Protein AF-A0AAW5ZDN0-F1 (afdb_monomer_lite)

Organism: Escherichia coli (NCBI:txid562)

Structure (mmCIF, N/CA/C/O backbone):
data_AF-A0AAW5ZDN0-F1
#
_entry.id   AF-A0AAW5ZDN0-F1
#
loop_
_atom_site.group_PDB
_atom_site.id
_atom_site.type_symbol
_atom_site.label_atom_id
_atom_site.label_alt_id
_atom_site.label_comp_id
_atom_site.label_asym_id
_atom_site.label_entity_id
_atom_site.label_seq_id
_atom_site.pdbx_PDB_ins_code
_atom_site.Cartn_x
_atom_site.Cartn_y
_atom_site.Cartn_z
_atom_site.occupancy
_atom_site.B_iso_or_equiv
_atom_site.auth_seq_id
_atom_site.auth_comp_id
_atom_site.auth_asym_id
_atom_site.auth_atom_id
_atom_site.pdbx_PDB_model_num
ATOM 1 N N . ILE A 1 1 ? 7.203 1.554 1.554 1.00 74.81 1 ILE A N 1
ATOM 2 C CA . ILE A 1 1 ? 5.972 0.725 1.622 1.00 74.81 1 ILE A CA 1
ATOM 3 C C . ILE A 1 1 ? 5.697 0.245 3.043 1.00 74.81 1 ILE A C 1
ATOM 5 O O . ILE A 1 1 ? 4.741 0.736 3.618 1.00 74.81 1 ILE A O 1
ATOM 9 N N . ASN A 1 2 ? 6.539 -0.609 3.650 1.00 78.25 2 ASN A N 1
ATOM 10 C CA . ASN A 1 2 ? 6.316 -1.090 5.030 1.00 78.25 2 ASN A CA 1
ATOM 11 C C . ASN A 1 2 ? 6.101 0.035 6.054 1.00 78.25 2 ASN A C 1
ATOM 13 O O . ASN A 1 2 ? 5.267 -0.093 6.940 1.00 78.25 2 ASN A O 1
ATOM 17 N N . HIS A 1 3 ? 6.818 1.151 5.901 1.00 81.00 3 HIS A N 1
ATOM 18 C CA . HIS A 1 3 ? 6.628 2.324 6.751 1.00 81.00 3 HIS A CA 1
ATOM 19 C C . HIS A 1 3 ? 5.217 2.928 6.638 1.00 81.00 3 HIS A C 1
ATOM 21 O O . HIS A 1 3 ? 4.597 3.155 7.665 1.00 81.00 3 HIS A O 1
ATOM 27 N N . ALA A 1 4 ? 4.676 3.084 5.422 1.00 80.38 4 ALA A N 1
ATOM 28 C CA . ALA A 1 4 ? 3.329 3.618 5.189 1.00 80.38 4 ALA A CA 1
ATOM 29 C C . ALA A 1 4 ? 2.253 2.775 5.884 1.00 80.38 4 ALA A C 1
ATOM 31 O O . ALA A 1 4 ? 1.353 3.304 6.525 1.00 80.38 4 ALA A O 1
ATOM 32 N N . ILE A 1 5 ? 2.373 1.450 5.770 1.00 81.88 5 ILE A N 1
ATOM 33 C CA . ILE A 1 5 ? 1.408 0.501 6.332 1.00 81.88 5 ILE A CA 1
ATOM 34 C C . ILE A 1 5 ? 1.481 0.528 7.857 1.00 81.88 5 ILE A C 1
ATOM 36 O O . ILE A 1 5 ? 0.455 0.644 8.516 1.00 81.88 5 ILE A O 1
ATOM 40 N N . ARG A 1 6 ? 2.697 0.484 8.421 1.00 81.31 6 ARG A N 1
ATOM 41 C CA . ARG A 1 6 ? 2.890 0.599 9.871 1.00 81.31 6 ARG A CA 1
ATOM 42 C C . ARG A 1 6 ? 2.340 1.911 10.405 1.00 81.31 6 ARG A C 1
ATOM 44 O O . ARG A 1 6 ? 1.627 1.870 11.390 1.00 81.31 6 ARG A O 1
ATOM 51 N N . GLN A 1 7 ? 2.605 3.027 9.730 1.00 81.38 7 GLN A N 1
ATOM 52 C CA . GLN A 1 7 ? 2.096 4.334 10.135 1.00 81.38 7 GLN A CA 1
ATOM 53 C C . GLN A 1 7 ? 0.560 4.374 10.110 1.00 81.38 7 GLN A C 1
ATOM 55 O O . GLN A 1 7 ? -0.045 4.821 11.075 1.00 81.38 7 GLN A O 1
ATOM 60 N N . ALA A 1 8 ? -0.081 3.864 9.050 1.00 79.12 8 ALA A N 1
ATOM 61 C CA . ALA A 1 8 ? -1.544 3.814 8.958 1.00 79.12 8 ALA A CA 1
ATOM 62 C C . ALA A 1 8 ? -2.173 2.901 10.026 1.00 79.12 8 ALA A C 1
ATOM 64 O O . ALA A 1 8 ? -3.239 3.207 10.558 1.00 79.12 8 ALA A O 1
ATOM 65 N N . CYS A 1 9 ? -1.516 1.783 10.347 1.00 78.38 9 CYS A N 1
ATOM 66 C CA . CYS A 1 9 ? -1.963 0.878 11.399 1.00 78.38 9 CYS A CA 1
ATOM 67 C C . CYS A 1 9 ? -1.717 1.451 12.799 1.00 78.38 9 CYS A C 1
ATOM 69 O O . CYS A 1 9 ? -2.598 1.337 13.637 1.00 78.38 9 CYS A O 1
ATOM 71 N N . GLU A 1 10 ? -0.573 2.077 13.066 1.00 81.19 10 GLU A N 1
ATOM 72 C CA . GLU A 1 10 ? -0.242 2.680 14.365 1.00 81.19 10 GLU A CA 1
ATOM 73 C C . GLU A 1 10 ? -1.245 3.775 14.745 1.00 81.19 10 GLU A C 1
ATOM 75 O O . GLU A 1 10 ? -1.732 3.795 15.877 1.00 81.19 10 GLU A O 1
ATOM 80 N N . ASP A 1 11 ? -1.645 4.594 13.768 1.00 76.31 11 ASP A N 1
ATOM 81 C CA . ASP A 1 11 ? -2.628 5.672 13.930 1.00 76.31 11 ASP A CA 1
ATOM 82 C C . ASP A 1 11 ? -4.034 5.157 14.324 1.00 76.31 11 ASP A C 1
ATOM 84 O O . ASP A 1 11 ? -4.874 5.923 14.799 1.00 76.31 11 ASP A O 1
ATOM 88 N N . LYS A 1 12 ? -4.318 3.852 14.143 1.00 73.69 12 LYS A N 1
ATOM 89 C CA . LYS A 1 12 ? -5.639 3.237 14.402 1.00 73.69 12 LYS A CA 1
ATOM 90 C C . LYS A 1 12 ? -5.655 2.081 15.412 1.00 73.69 12 LYS A C 1
ATOM 92 O O . LYS A 1 12 ? -6.637 1.953 16.135 1.00 73.69 12 LYS A O 1
ATOM 97 N N . LEU A 1 13 ? -4.619 1.242 15.473 1.00 70.88 13 LEU A N 1
ATOM 98 C CA . LEU A 1 13 ? -4.531 0.031 16.312 1.00 70.88 13 LEU A CA 1
ATOM 99 C C . LEU A 1 13 ? -3.682 0.218 17.586 1.00 70.88 13 LEU A C 1
ATOM 101 O O . LEU A 1 13 ? -3.695 -0.661 18.452 1.00 70.88 13 LEU A O 1
ATOM 105 N N . GLY A 1 14 ? -2.969 1.341 17.730 1.00 67.31 14 GLY A N 1
ATOM 106 C CA . GLY A 1 14 ? -2.055 1.592 18.849 1.00 67.31 14 GLY A CA 1
ATOM 107 C C . GLY A 1 14 ? -0.650 1.003 18.638 1.00 67.31 14 GLY A C 1
ATOM 108 O O . GLY A 1 14 ? -0.455 0.046 17.892 1.00 67.31 14 GLY A O 1
ATOM 109 N N . ALA A 1 15 ? 0.340 1.598 19.307 1.00 66.50 15 ALA A N 1
ATOM 110 C CA . ALA A 1 15 ? 1.764 1.541 18.949 1.00 66.50 15 ALA A CA 1
ATOM 111 C C . ALA A 1 15 ? 2.503 0.192 19.107 1.00 66.50 15 ALA A C 1
ATOM 113 O O . ALA A 1 15 ? 3.675 0.114 18.752 1.00 66.50 15 ALA A O 1
ATOM 114 N N . ASP A 1 16 ? 1.862 -0.872 19.602 1.00 65.25 16 ASP A N 1
ATOM 115 C CA . ASP A 1 16 ? 2.560 -2.123 19.968 1.00 65.25 16 ASP A CA 1
ATOM 116 C C . ASP A 1 16 ? 2.140 -3.358 19.148 1.00 65.25 16 ASP A C 1
ATOM 118 O O . ASP A 1 16 ? 2.578 -4.477 19.406 1.00 65.25 16 ASP A O 1
ATOM 122 N N . GLN A 1 17 ? 1.295 -3.184 18.127 1.00 71.06 17 GLN A N 1
ATOM 123 C CA . GLN A 1 17 ? 0.793 -4.304 17.325 1.00 71.06 17 GLN A CA 1
ATOM 124 C C . GLN A 1 17 ? 1.472 -4.371 15.953 1.00 71.06 17 GLN A C 1
ATOM 126 O O . GLN A 1 17 ? 1.494 -3.398 15.202 1.00 71.06 17 GLN A O 1
ATOM 131 N N . GLN A 1 18 ? 2.009 -5.545 15.597 1.00 76.06 18 GLN A N 1
ATOM 132 C CA . GLN A 1 18 ? 2.472 -5.819 14.233 1.00 76.06 18 GLN A CA 1
ATOM 133 C C . GLN A 1 18 ? 1.265 -6.197 13.362 1.00 76.06 18 GLN A C 1
ATOM 135 O O . GLN A 1 18 ? 0.666 -7.250 13.594 1.00 76.06 18 GLN A O 1
ATOM 140 N N . PRO A 1 19 ? 0.894 -5.384 12.358 1.00 75.69 19 PRO A N 1
ATOM 141 C CA . PRO A 1 19 ? -0.223 -5.716 11.488 1.00 75.69 19 PRO A CA 1
ATOM 142 C C . PRO A 1 19 ? 0.144 -6.888 10.570 1.00 75.69 19 PRO A C 1
ATOM 144 O O . PRO A 1 19 ? 1.216 -6.907 9.963 1.00 75.69 19 PRO A O 1
ATOM 147 N N . ALA A 1 20 ? -0.767 -7.851 10.438 1.00 83.69 20 ALA A N 1
ATOM 148 C CA . ALA A 1 20 ? -0.687 -8.895 9.424 1.00 83.69 20 ALA A CA 1
ATOM 149 C C . ALA A 1 20 ? -1.411 -8.421 8.158 1.00 83.69 20 ALA A C 1
ATOM 151 O O . ALA A 1 20 ? -2.585 -8.061 8.214 1.00 83.69 20 ALA A O 1
ATOM 152 N N . PHE A 1 21 ? -0.723 -8.414 7.017 1.00 82.31 21 PHE A N 1
ATOM 153 C CA . PHE A 1 21 ? -1.295 -7.963 5.751 1.00 82.31 21 PHE A CA 1
ATOM 154 C C . PHE A 1 21 ? -0.695 -8.720 4.566 1.00 82.31 21 PHE A C 1
ATOM 156 O O . PHE A 1 21 ? 0.477 -9.094 4.568 1.00 82.31 21 PHE A O 1
ATOM 163 N N . VAL A 1 22 ? -1.506 -8.894 3.525 1.00 88.25 22 VAL A N 1
ATOM 164 C CA . VAL A 1 22 ? -1.065 -9.318 2.194 1.00 88.25 22 VAL A CA 1
ATOM 165 C C . VAL A 1 22 ? -1.613 -8.290 1.217 1.00 88.25 22 VAL A C 1
ATOM 167 O O . VAL A 1 22 ? -2.824 -8.153 1.079 1.00 88.25 22 VAL A O 1
ATOM 170 N N . LEU A 1 23 ? -0.719 -7.528 0.590 1.00 86.56 23 LEU A N 1
ATOM 171 C CA . LEU A 1 23 ? -1.077 -6.459 -0.336 1.00 86.56 23 LEU A CA 1
ATOM 172 C C . LEU A 1 23 ? -0.468 -6.743 -1.702 1.00 86.56 23 LEU A C 1
ATOM 174 O O . LEU A 1 23 ? 0.708 -7.092 -1.807 1.00 86.56 23 LEU A O 1
ATOM 178 N N . TYR A 1 24 ? -1.271 -6.534 -2.736 1.00 89.38 24 TYR A N 1
ATOM 179 C CA . TYR A 1 24 ? -0.842 -6.585 -4.124 1.00 89.38 24 TYR A CA 1
ATOM 180 C C . TYR A 1 24 ? -0.851 -5.157 -4.659 1.00 89.38 24 TYR A C 1
ATOM 182 O O . TYR A 1 24 ? -1.864 -4.467 -4.570 1.00 89.38 24 TYR A O 1
ATOM 190 N N . LEU A 1 25 ? 0.293 -4.699 -5.163 1.00 87.56 25 LEU A N 1
ATOM 191 C CA . LEU A 1 25 ? 0.427 -3.385 -5.779 1.00 87.56 25 LEU A CA 1
ATOM 192 C C . LEU A 1 25 ? 0.634 -3.576 -7.276 1.00 87.56 25 LEU A C 1
ATOM 194 O O . LEU A 1 25 ? 1.672 -4.084 -7.698 1.00 87.56 25 LEU A O 1
ATOM 198 N N . GLU A 1 26 ? -0.343 -3.139 -8.061 1.00 89.62 26 GLU A N 1
ATOM 199 C CA . GLU A 1 26 ? -0.218 -3.051 -9.511 1.00 89.62 26 GLU A CA 1
ATOM 200 C C . GLU A 1 26 ? 0.259 -1.649 -9.887 1.00 89.62 26 GLU A C 1
ATOM 202 O O . GLU A 1 26 ? -0.293 -0.642 -9.443 1.00 89.62 26 GLU A O 1
ATOM 207 N N . ILE A 1 27 ? 1.327 -1.580 -10.676 1.00 88.44 27 ILE A N 1
ATOM 208 C CA . ILE A 1 27 ? 1.918 -0.323 -11.127 1.00 88.44 27 ILE A CA 1
ATOM 209 C C . ILE A 1 27 ? 2.491 -0.506 -12.530 1.00 88.44 27 ILE A C 1
ATOM 211 O O . ILE A 1 27 ? 2.949 -1.592 -12.887 1.00 88.44 27 ILE A O 1
ATOM 215 N N . ASP A 1 28 ? 2.477 0.568 -13.317 1.00 91.62 28 ASP A N 1
ATOM 216 C CA . ASP A 1 28 ? 3.151 0.619 -14.610 1.00 91.62 28 ASP A CA 1
ATOM 217 C C . ASP A 1 28 ? 4.652 0.284 -14.441 1.00 91.62 28 ASP A C 1
ATOM 219 O O . ASP A 1 28 ? 5.326 0.932 -13.627 1.00 91.62 28 ASP A O 1
ATOM 223 N N . PRO A 1 29 ? 5.204 -0.694 -15.192 1.00 87.50 29 PRO A N 1
ATOM 224 C CA . PRO A 1 29 ? 6.626 -1.037 -15.143 1.00 87.50 29 PRO A CA 1
ATOM 225 C C . PRO A 1 29 ? 7.554 0.154 -15.420 1.00 87.50 29 PRO A C 1
ATOM 227 O O . PRO A 1 29 ? 8.682 0.157 -14.937 1.00 87.50 29 PRO A O 1
ATOM 230 N N . HIS A 1 30 ? 7.109 1.192 -16.135 1.00 90.12 30 HIS A N 1
ATOM 231 C CA . HIS A 1 30 ? 7.916 2.400 -16.348 1.00 90.12 30 HIS A CA 1
ATOM 232 C C . HIS A 1 30 ? 8.084 3.257 -15.083 1.00 90.12 30 HIS A C 1
ATOM 234 O O . HIS A 1 30 ? 9.010 4.065 -14.997 1.00 90.12 30 HIS A O 1
ATOM 240 N N . GLN A 1 31 ? 7.214 3.081 -14.088 1.00 87.00 31 GLN A N 1
ATOM 241 C CA . GLN A 1 31 ? 7.238 3.833 -12.831 1.00 87.00 31 GLN A CA 1
ATOM 242 C C . GLN A 1 31 ? 8.024 3.121 -11.719 1.00 87.00 31 GLN A C 1
ATOM 244 O O . GLN A 1 31 ? 8.170 3.674 -10.621 1.00 87.00 31 GLN A O 1
ATOM 249 N N . VAL A 1 32 ? 8.555 1.923 -11.982 1.00 89.50 32 VAL A N 1
ATOM 250 C CA . VAL A 1 32 ? 9.308 1.122 -11.011 1.00 89.50 32 VAL A CA 1
ATOM 251 C C . VAL A 1 32 ? 10.589 0.553 -11.622 1.00 89.50 32 VAL A C 1
ATOM 253 O O . VAL A 1 32 ? 10.586 -0.115 -12.647 1.00 89.50 32 VAL A O 1
ATOM 256 N N . ASP A 1 33 ? 11.711 0.802 -10.957 1.00 89.19 33 ASP A N 1
ATOM 257 C CA . ASP A 1 33 ? 13.010 0.237 -11.292 1.00 89.19 33 ASP A CA 1
ATOM 258 C C . ASP A 1 33 ? 13.290 -0.980 -10.403 1.00 89.19 33 ASP A C 1
ATOM 260 O O . ASP A 1 33 ? 13.484 -0.874 -9.188 1.00 89.19 33 ASP A O 1
ATOM 264 N N . VAL A 1 34 ? 13.287 -2.153 -11.031 1.00 87.75 34 VAL A N 1
ATOM 265 C CA . VAL A 1 34 ? 13.575 -3.447 -10.397 1.00 87.75 34 VAL A CA 1
ATOM 266 C C . VAL A 1 34 ? 15.064 -3.806 -10.419 1.00 87.75 34 VAL A C 1
ATOM 268 O O . VAL A 1 34 ? 15.466 -4.790 -9.800 1.00 87.75 34 VAL A O 1
ATOM 271 N N . ASN A 1 35 ? 15.902 -3.038 -11.121 1.00 85.38 35 ASN A N 1
ATOM 272 C CA . ASN A 1 35 ? 17.318 -3.346 -11.329 1.00 85.38 35 ASN A CA 1
ATOM 273 C C . ASN A 1 35 ? 18.233 -2.788 -10.220 1.00 85.38 35 ASN A C 1
ATOM 275 O O . ASN A 1 35 ? 19.441 -2.655 -10.398 1.00 85.38 35 ASN A O 1
ATOM 279 N N . VAL A 1 36 ? 17.672 -2.438 -9.063 1.00 85.19 36 VAL A N 1
ATOM 280 C CA . VAL A 1 36 ? 18.408 -1.733 -8.001 1.00 85.19 36 VAL A CA 1
ATOM 281 C C . VAL A 1 36 ? 19.218 -2.642 -7.082 1.00 85.19 36 VAL A C 1
ATOM 283 O O . VAL A 1 36 ? 20.141 -2.166 -6.427 1.00 85.19 36 VAL A O 1
ATOM 286 N N . HIS A 1 37 ? 18.906 -3.938 -7.023 1.00 82.44 37 HIS A N 1
ATOM 287 C CA . HIS A 1 37 ? 19.606 -4.887 -6.160 1.00 82.44 37 HIS A CA 1
ATOM 288 C C . HIS A 1 37 ? 19.880 -6.207 -6.901 1.00 82.44 37 HIS A C 1
ATOM 290 O O . HIS A 1 37 ? 18.963 -6.739 -7.532 1.00 82.44 37 HIS A O 1
ATOM 296 N N . PRO A 1 38 ? 21.084 -6.810 -6.790 1.00 79.62 38 PRO A N 1
ATOM 297 C CA . PRO A 1 38 ? 21.436 -8.042 -7.511 1.00 79.62 38 PRO A CA 1
ATOM 298 C C . PRO A 1 38 ? 20.544 -9.237 -7.141 1.00 79.62 38 PRO A C 1
ATOM 300 O O . PRO A 1 38 ? 20.240 -10.072 -7.987 1.00 79.62 38 PRO A O 1
ATOM 303 N N . ALA A 1 39 ? 20.072 -9.289 -5.892 1.00 86.31 39 ALA A N 1
ATOM 304 C CA . ALA A 1 39 ? 19.122 -10.300 -5.415 1.00 86.31 39 ALA A CA 1
ATOM 305 C C . ALA A 1 39 ? 17.635 -9.938 -5.639 1.00 86.31 39 ALA A C 1
ATOM 307 O O . ALA A 1 39 ? 16.762 -10.688 -5.219 1.00 86.31 39 ALA A O 1
ATOM 308 N N . LYS A 1 40 ? 17.325 -8.788 -6.264 1.00 81.88 40 LYS A N 1
ATOM 309 C CA . LYS A 1 40 ? 15.949 -8.295 -6.507 1.00 81.88 40 LYS A CA 1
ATOM 310 C C . LYS A 1 40 ? 15.053 -8.206 -5.260 1.00 81.88 40 LYS A C 1
ATOM 312 O O . LYS A 1 40 ? 13.836 -8.311 -5.355 1.00 81.88 40 LYS A O 1
ATOM 317 N N . HIS A 1 41 ? 15.644 -8.002 -4.084 1.00 79.19 41 HIS A N 1
ATOM 318 C CA . HIS A 1 41 ? 14.895 -7.847 -2.831 1.00 79.19 41 HIS A CA 1
ATOM 319 C C . HIS A 1 41 ? 14.244 -6.467 -2.689 1.00 79.19 41 HIS A C 1
ATOM 321 O O . HIS A 1 41 ? 13.391 -6.267 -1.828 1.00 79.19 41 HIS A O 1
ATOM 327 N N . GLU A 1 42 ? 14.654 -5.511 -3.520 1.00 85.00 42 GLU A N 1
ATOM 328 C CA . GLU A 1 42 ? 14.249 -4.117 -3.427 1.00 85.00 42 GLU A CA 1
ATOM 329 C C . GLU A 1 42 ? 13.890 -3.577 -4.808 1.00 85.00 42 GLU A C 1
ATOM 331 O O . GLU A 1 42 ? 14.421 -4.021 -5.826 1.00 85.00 42 GLU A O 1
ATOM 336 N N . VAL A 1 43 ? 12.986 -2.600 -4.820 1.00 89.00 43 VAL A N 1
ATOM 337 C CA . VAL A 1 43 ? 12.538 -1.882 -6.015 1.00 89.00 43 VAL A CA 1
ATOM 338 C C . VAL A 1 43 ?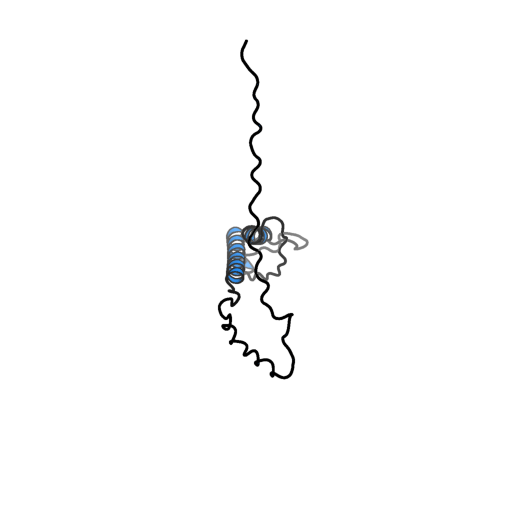 12.538 -0.383 -5.727 1.00 89.00 43 VAL A C 1
ATOM 340 O O . VAL A 1 43 ? 12.274 0.038 -4.595 1.00 89.00 43 VAL A O 1
ATOM 343 N N . ARG A 1 44 ? 12.822 0.444 -6.736 1.00 87.94 44 ARG A N 1
ATOM 344 C CA . ARG A 1 44 ? 12.802 1.910 -6.624 1.00 87.94 44 ARG A CA 1
ATOM 345 C C . ARG A 1 44 ? 11.667 2.491 -7.451 1.00 87.94 44 ARG A C 1
ATOM 347 O O . ARG A 1 44 ? 11.618 2.323 -8.658 1.00 87.94 44 ARG A O 1
ATOM 354 N N . PHE A 1 45 ? 10.787 3.243 -6.807 1.00 90.12 45 PHE A N 1
ATOM 355 C CA . PHE A 1 45 ? 9.704 3.950 -7.488 1.00 90.12 45 PHE A CA 1
ATOM 356 C C . PHE A 1 45 ? 10.181 5.298 -8.028 1.00 90.12 45 PHE A C 1
ATOM 358 O O . PHE A 1 45 ? 10.877 6.030 -7.317 1.00 90.12 45 PHE A O 1
ATOM 365 N N . HIS A 1 46 ? 9.747 5.657 -9.238 1.00 87.81 46 HIS A N 1
ATOM 366 C CA . HIS A 1 46 ? 9.975 6.988 -9.809 1.00 87.81 46 HIS A CA 1
ATOM 367 C C . HIS A 1 46 ? 9.316 8.073 -8.942 1.00 87.81 46 HIS A C 1
ATOM 369 O O . HIS A 1 46 ? 9.964 9.047 -8.563 1.00 87.81 46 HIS A O 1
ATOM 375 N N . GLN A 1 47 ? 8.051 7.873 -8.548 1.00 87.81 47 GLN A N 1
ATOM 376 C CA . GLN A 1 47 ? 7.340 8.738 -7.596 1.00 87.81 47 GLN A CA 1
ATOM 377 C C . GLN A 1 47 ? 7.122 8.043 -6.243 1.00 87.81 47 GLN A C 1
ATOM 379 O O . GLN A 1 47 ? 5.998 7.736 -5.852 1.00 87.81 47 GLN A O 1
ATOM 384 N N . SER A 1 48 ? 8.203 7.831 -5.486 1.00 86.00 48 SER A N 1
ATOM 385 C CA . SER A 1 48 ? 8.152 7.161 -4.171 1.00 86.00 48 SER A CA 1
ATOM 386 C C . SER A 1 48 ? 7.156 7.792 -3.182 1.00 86.00 48 SER A C 1
ATOM 388 O O . SER A 1 48 ? 6.440 7.072 -2.490 1.00 86.00 48 SER A O 1
ATOM 390 N N . ARG A 1 49 ? 7.053 9.131 -3.158 1.00 87.62 49 ARG A N 1
ATOM 391 C CA . ARG A 1 49 ? 6.097 9.848 -2.291 1.00 87.62 49 ARG A CA 1
ATOM 392 C C . ARG A 1 49 ? 4.644 9.543 -2.654 1.00 87.62 49 ARG A C 1
ATOM 394 O O . ARG A 1 49 ? 3.858 9.218 -1.781 1.00 87.62 49 ARG A O 1
ATOM 401 N N . LEU A 1 50 ? 4.313 9.566 -3.944 1.00 88.31 50 LEU A N 1
ATOM 402 C CA . LEU A 1 50 ? 2.948 9.324 -4.414 1.00 88.31 50 LEU A CA 1
ATOM 403 C C . LEU A 1 50 ? 2.506 7.890 -4.102 1.00 88.31 50 LEU A C 1
ATOM 405 O O . LEU A 1 50 ? 1.424 7.681 -3.564 1.00 88.31 50 LEU A O 1
ATOM 409 N N . VAL A 1 51 ? 3.371 6.905 -4.364 1.00 88.56 51 VAL A N 1
ATOM 410 C CA . VAL A 1 51 ? 3.097 5.496 -4.032 1.00 88.56 51 VAL A CA 1
ATOM 411 C C . VAL A 1 51 ? 2.925 5.310 -2.523 1.00 88.56 51 VAL A C 1
ATOM 413 O O . VAL A 1 51 ? 2.049 4.567 -2.085 1.00 88.56 51 VAL A O 1
ATOM 416 N N . HIS A 1 52 ? 3.741 5.995 -1.718 1.00 88.62 52 HIS A N 1
ATOM 417 C CA . HIS A 1 52 ? 3.610 5.979 -0.266 1.00 88.62 52 HIS A CA 1
ATOM 418 C C . HIS A 1 52 ? 2.245 6.511 0.188 1.00 88.62 52 HIS A C 1
ATOM 420 O O . HIS A 1 52 ? 1.548 5.822 0.933 1.00 88.62 52 HIS A O 1
ATOM 426 N N . ASP A 1 53 ? 1.856 7.692 -0.292 1.00 89.06 53 ASP A N 1
ATOM 427 C CA . ASP A 1 53 ? 0.603 8.346 0.090 1.00 89.06 53 ASP A CA 1
ATOM 428 C C . ASP A 1 53 ? -0.617 7.546 -0.382 1.00 89.06 53 ASP A C 1
ATOM 430 O O . ASP A 1 53 ? -1.582 7.400 0.364 1.00 89.06 53 ASP A O 1
ATOM 434 N N . PHE A 1 54 ? -0.551 6.945 -1.573 1.00 89.81 54 PHE A N 1
ATOM 435 C CA . PHE A 1 54 ? -1.596 6.060 -2.090 1.00 89.81 54 PHE A CA 1
ATOM 436 C C . PHE A 1 54 ? -1.831 4.848 -1.179 1.00 89.81 54 PHE A C 1
ATOM 438 O O . PHE A 1 54 ? -2.966 4.572 -0.790 1.00 89.81 54 PHE A O 1
ATOM 445 N N . ILE A 1 55 ? -0.759 4.147 -0.795 1.00 89.12 55 ILE A N 1
ATOM 446 C CA . ILE A 1 55 ? -0.858 2.971 0.082 1.00 89.12 55 ILE A CA 1
ATOM 447 C C . ILE A 1 55 ? -1.353 3.383 1.470 1.00 89.12 55 ILE A C 1
ATOM 449 O O . ILE A 1 55 ? -2.214 2.708 2.031 1.00 89.12 55 ILE A O 1
ATOM 453 N N . TYR A 1 56 ? -0.844 4.495 2.008 1.00 88.44 56 TYR A N 1
ATOM 454 C CA . TYR A 1 56 ? -1.275 5.023 3.301 1.00 88.44 56 TYR A CA 1
ATOM 455 C C . TYR A 1 56 ? -2.781 5.311 3.317 1.00 88.44 56 TYR A C 1
ATOM 457 O O . TYR A 1 56 ? -3.491 4.805 4.184 1.00 88.44 56 TYR A O 1
ATOM 465 N N . GLN A 1 57 ? -3.281 6.064 2.332 1.00 89.06 57 GLN A N 1
ATOM 466 C CA . GLN A 1 57 ? -4.701 6.415 2.240 1.00 89.06 57 GLN A CA 1
ATOM 467 C C . GLN A 1 57 ? -5.589 5.190 1.998 1.00 89.06 57 GLN A C 1
ATOM 469 O O . GLN A 1 57 ? -6.650 5.081 2.608 1.00 89.06 57 GLN A O 1
ATOM 474 N N . GLY A 1 58 ? -5.152 4.245 1.159 1.00 88.56 58 GLY A N 1
ATOM 475 C CA . GLY A 1 58 ? -5.894 3.008 0.907 1.00 88.56 58 GLY A CA 1
ATOM 476 C C . GLY A 1 58 ? -6.066 2.162 2.170 1.00 88.56 58 GLY A C 1
ATOM 477 O O . GLY A 1 58 ? -7.182 1.770 2.505 1.00 88.56 58 GLY A O 1
ATOM 478 N N . VAL A 1 59 ? -4.978 1.936 2.915 1.00 87.00 59 VAL A N 1
ATOM 479 C CA . VAL A 1 59 ? -5.025 1.186 4.183 1.00 87.00 59 VAL A CA 1
ATOM 480 C C . VAL A 1 59 ? -5.857 1.933 5.225 1.00 87.00 59 VAL A C 1
ATOM 482 O O . VAL A 1 59 ? -6.705 1.331 5.881 1.00 87.00 59 VAL A O 1
ATOM 485 N N . LEU A 1 60 ? -5.665 3.248 5.349 1.00 86.88 60 LEU A N 1
ATOM 486 C CA . LEU A 1 60 ? -6.408 4.075 6.297 1.00 86.88 60 LEU A CA 1
ATOM 487 C C . LEU A 1 60 ? -7.918 4.054 6.017 1.00 86.88 60 LEU A C 1
ATOM 489 O O . LEU A 1 60 ? -8.705 3.936 6.953 1.00 86.88 60 LEU A O 1
ATOM 493 N N . SER A 1 61 ? -8.322 4.131 4.747 1.00 87.25 61 SER A N 1
ATOM 494 C CA . SER A 1 61 ? -9.731 4.090 4.342 1.00 87.25 61 SER A CA 1
ATOM 495 C C . SER A 1 61 ? -10.393 2.757 4.702 1.00 87.25 61 SER A C 1
ATOM 497 O O . SER A 1 61 ? -11.487 2.757 5.264 1.00 87.25 61 SER A O 1
ATOM 499 N N . VAL A 1 62 ? -9.716 1.628 4.466 1.00 86.38 62 VAL A N 1
ATOM 500 C CA . VAL A 1 62 ? -10.237 0.296 4.829 1.00 86.38 62 VAL A CA 1
ATOM 501 C C . VAL A 1 62 ? -10.343 0.134 6.347 1.00 86.38 62 VAL A C 1
ATOM 503 O O . VAL A 1 62 ? -11.353 -0.361 6.848 1.00 86.38 62 VAL A O 1
ATOM 506 N N . LEU A 1 63 ? -9.339 0.597 7.098 1.00 82.62 63 LEU A N 1
ATOM 507 C CA . LEU A 1 63 ? -9.370 0.552 8.564 1.00 82.62 63 LEU A CA 1
ATOM 508 C C . LEU A 1 63 ? -10.520 1.391 9.142 1.00 82.62 63 LEU A C 1
ATOM 510 O O . LEU A 1 63 ? -11.132 0.986 10.129 1.00 82.62 63 LEU A O 1
ATOM 514 N N . GLN A 1 64 ? -10.843 2.534 8.527 1.00 82.88 64 GLN A N 1
ATOM 515 C CA . GLN A 1 64 ? -12.001 3.351 8.913 1.00 82.88 64 GLN A CA 1
ATOM 516 C C . GLN A 1 64 ? -13.325 2.625 8.634 1.00 82.88 64 GLN A C 1
ATOM 518 O O . GLN A 1 64 ? -14.168 2.549 9.523 1.00 82.88 64 GLN A O 1
ATOM 523 N N . GLN A 1 65 ? -13.471 2.011 7.456 1.00 78.44 65 GLN A N 1
ATOM 524 C CA . GLN A 1 65 ? -14.677 1.255 7.091 1.00 78.44 65 GLN A CA 1
ATOM 525 C C . GLN A 1 65 ? -14.942 0.058 8.020 1.00 78.44 65 GLN A C 1
ATOM 527 O O . GLN A 1 65 ? -16.093 -0.235 8.341 1.00 78.44 65 GLN A O 1
ATOM 532 N N . GLN A 1 66 ? -13.898 -0.640 8.483 1.00 68.12 66 GLN A N 1
ATOM 533 C CA . GLN A 1 66 ? -14.070 -1.760 9.419 1.00 68.12 66 GLN A CA 1
ATOM 534 C C . GLN A 1 66 ? -14.544 -1.315 10.807 1.00 68.12 66 GLN A C 1
ATOM 536 O O . GLN A 1 66 ? -15.318 -2.032 11.437 1.00 68.12 66 GLN A O 1
ATOM 541 N N . LEU A 1 67 ? -14.115 -0.144 11.283 1.00 59.31 67 LEU A N 1
ATOM 542 C CA . LEU A 1 67 ? -14.584 0.421 12.555 1.00 59.31 67 LEU A CA 1
ATOM 543 C C . LEU A 1 67 ? -16.037 0.906 12.472 1.00 59.31 67 LEU A C 1
ATOM 545 O O . LEU A 1 67 ? -16.749 0.882 13.471 1.00 59.31 67 LEU A O 1
ATOM 549 N N . GLU A 1 68 ? -16.476 1.316 11.282 1.00 58.78 68 GLU A N 1
ATOM 550 C CA . GLU A 1 68 ? -17.841 1.770 11.017 1.00 58.78 68 GLU A CA 1
ATOM 551 C C . GLU A 1 68 ? -18.817 0.640 10.699 1.00 58.78 68 GLU A C 1
ATOM 553 O O . GLU A 1 68 ? -19.982 0.935 10.460 1.00 58.78 68 GLU A O 1
ATOM 558 N N . THR A 1 69 ? -18.398 -0.634 10.706 1.00 55.34 69 THR A N 1
ATOM 559 C CA . THR A 1 69 ? -19.349 -1.750 10.609 1.00 55.34 69 THR A CA 1
ATOM 560 C C . THR A 1 69 ? -20.185 -1.742 11.885 1.00 55.34 69 THR A C 1
ATOM 562 O O . THR A 1 69 ? -19.692 -2.184 12.929 1.00 55.34 69 THR A O 1
ATOM 565 N N . PRO A 1 70 ? -21.429 -1.232 11.859 1.00 53.31 70 PRO A N 1
ATOM 566 C CA . PRO A 1 70 ? -22.241 -1.201 13.050 1.00 53.31 70 PRO A CA 1
ATOM 567 C C . PRO A 1 70 ? -22.549 -2.664 13.329 1.00 53.31 70 PRO A C 1
ATOM 569 O O . PRO A 1 70 ? -23.148 -3.353 12.499 1.00 53.31 70 PRO A O 1
ATOM 572 N N . LEU A 1 71 ? -22.129 -3.162 14.491 1.00 55.00 71 LEU A N 1
ATOM 573 C CA . LEU A 1 71 ? -22.840 -4.293 15.062 1.00 55.00 71 LEU A CA 1
ATOM 574 C C . LEU A 1 71 ? -24.319 -3.883 15.043 1.00 55.00 71 LEU A C 1
ATOM 576 O O . LEU A 1 71 ? -24.613 -2.776 15.504 1.00 55.00 71 LEU A O 1
ATOM 580 N N . PRO A 1 72 ? -25.232 -4.688 14.477 1.00 60.56 72 PRO A N 1
ATOM 581 C CA . PRO A 1 72 ? -26.652 -4.411 14.593 1.00 60.56 72 PRO A CA 1
ATOM 582 C C . PRO A 1 72 ? -27.007 -4.529 16.080 1.00 60.56 72 PRO A C 1
ATOM 584 O O . PRO A 1 72 ? -27.315 -5.604 16.578 1.00 60.56 72 PRO A O 1
ATOM 587 N N . LEU A 1 73 ? -26.859 -3.423 16.807 1.00 61.09 73 LEU A N 1
ATOM 588 C CA . LEU A 1 73 ? -27.247 -3.255 18.204 1.00 61.09 73 LEU A CA 1
ATOM 589 C C . LEU A 1 73 ? -28.663 -2.665 18.313 1.00 61.09 73 LEU A C 1
ATOM 591 O O . LEU A 1 73 ? -29.138 -2.459 19.421 1.00 61.09 73 LEU A O 1
ATOM 595 N N . ASP A 1 74 ? -29.347 -2.450 17.184 1.00 58.34 74 ASP A N 1
ATOM 596 C CA . ASP A 1 74 ? -30.697 -1.870 17.115 1.00 58.34 74 ASP A CA 1
ATOM 597 C C . ASP A 1 74 ? -31.774 -2.838 16.597 1.00 58.34 74 ASP A C 1
ATOM 599 O O . ASP A 1 74 ? -32.869 -2.425 16.230 1.00 58.34 74 ASP A O 1
ATOM 603 N N . ASP A 1 75 ? -31.507 -4.141 16.638 1.00 57.19 75 ASP A N 1
ATOM 604 C CA . ASP A 1 75 ? -32.574 -5.141 16.715 1.00 57.19 75 ASP A CA 1
ATOM 605 C C . ASP A 1 75 ? -32.350 -5.919 18.017 1.00 57.19 75 ASP A C 1
ATOM 607 O O . ASP A 1 75 ? -31.984 -7.090 18.033 1.00 57.19 75 ASP A O 1
ATOM 611 N N . GLU A 1 76 ? -32.486 -5.229 19.153 1.00 53.41 76 GLU A N 1
ATOM 612 C CA . GLU A 1 76 ? -33.062 -5.890 20.322 1.00 53.41 76 GLU A CA 1
ATOM 613 C C . GLU A 1 76 ? -34.522 -6.139 19.927 1.00 53.41 76 GLU A C 1
ATOM 615 O O . GLU A 1 76 ? -35.320 -5.195 19.981 1.00 53.41 76 GLU A O 1
ATOM 620 N N . PRO A 1 77 ? -34.932 -7.354 19.503 1.00 55.44 77 PRO A N 1
ATOM 621 C CA . PRO A 1 77 ? -36.341 -7.667 19.522 1.00 55.44 77 PRO A CA 1
ATOM 622 C C . PRO A 1 77 ? -36.755 -7.460 20.972 1.00 55.44 77 PRO A C 1
ATOM 624 O O . PRO A 1 77 ? -36.339 -8.228 21.843 1.00 55.44 77 PRO A O 1
ATOM 627 N N . GLN A 1 78 ? -37.521 -6.389 21.223 1.00 55.12 78 GLN A N 1
ATOM 628 C CA . GLN A 1 78 ? -38.277 -6.163 22.450 1.00 55.12 78 GLN A CA 1
ATOM 629 C C . GLN A 1 78 ? -38.632 -7.547 22.987 1.00 55.12 78 GLN A C 1
ATOM 631 O O . GLN A 1 78 ? -39.338 -8.262 22.266 1.00 55.12 78 GLN A O 1
ATOM 636 N N . PRO A 1 79 ? -38.093 -7.991 24.142 1.00 55.22 79 PRO A N 1
ATOM 637 C CA . PRO A 1 79 ? -38.246 -9.372 24.551 1.00 55.22 79 PRO A CA 1
ATOM 638 C C . PRO A 1 79 ? -39.742 -9.616 24.601 1.00 55.22 79 PRO A C 1
ATOM 640 O O . PRO A 1 79 ? -40.436 -9.008 25.421 1.00 55.22 79 PRO A O 1
ATOM 643 N N . ALA A 1 80 ? -40.244 -10.418 23.652 1.00 59.91 80 ALA A N 1
ATOM 644 C CA . ALA A 1 80 ? -41.653 -10.754 23.594 1.00 59.91 80 ALA A CA 1
ATOM 645 C C . ALA A 1 80 ? -42.006 -11.193 25.013 1.00 59.91 80 ALA A C 1
ATOM 647 O O . ALA A 1 80 ? -41.247 -12.005 25.561 1.00 59.91 80 ALA A O 1
ATOM 648 N N . PRO A 1 81 ? -43.040 -10.609 25.652 1.00 62.41 81 PRO A N 1
ATOM 649 C CA . PRO A 1 81 ? -43.355 -10.920 27.033 1.00 62.41 81 PRO A CA 1
ATOM 650 C C . PRO A 1 81 ? -43.440 -12.435 27.120 1.00 62.41 81 PRO A C 1
ATOM 652 O O . PRO A 1 81 ? -44.321 -13.050 26.518 1.00 62.41 81 PRO A O 1
ATOM 655 N N . ARG A 1 82 ? -42.440 -13.049 27.768 1.00 60.25 82 ARG A N 1
ATOM 656 C CA . ARG A 1 82 ? -42.407 -14.493 27.956 1.00 60.25 82 ARG A CA 1
ATOM 657 C C . ARG A 1 82 ? -43.656 -14.765 28.767 1.00 60.25 82 ARG A C 1
ATOM 659 O O . ARG A 1 82 ? -43.710 -14.387 29.933 1.00 60.25 82 ARG A O 1
ATOM 666 N N . ALA A 1 83 ? -44.679 -15.321 28.125 1.00 62.09 83 ALA A N 1
ATOM 667 C CA . ALA A 1 83 ? -45.888 -15.733 28.801 1.00 62.09 83 ALA A CA 1
ATOM 668 C C . ALA A 1 83 ? -45.460 -16.860 29.736 1.00 62.09 83 ALA A C 1
ATOM 670 O O . ALA A 1 83 ? -45.311 -18.003 29.313 1.00 62.09 83 ALA A O 1
ATOM 671 N N . ILE A 1 84 ? -45.135 -16.509 30.979 1.00 63.34 84 ILE A N 1
ATOM 672 C CA . ILE A 1 84 ? -44.886 -17.473 32.038 1.00 63.34 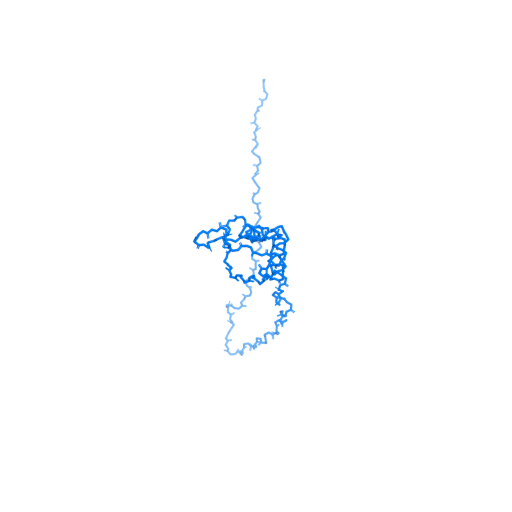84 ILE A CA 1
ATOM 673 C C . IL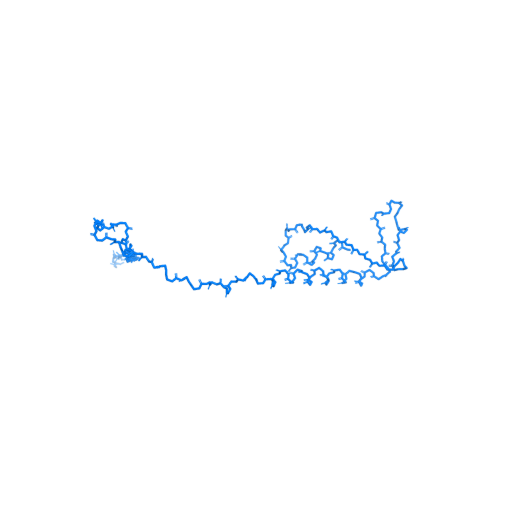E A 1 84 ? -46.252 -18.125 32.251 1.00 63.34 84 ILE A C 1
ATOM 675 O O . ILE A 1 84 ? -47.171 -17.425 32.683 1.00 63.34 84 ILE A O 1
ATOM 679 N N . PRO A 1 85 ? -46.450 -19.406 31.888 1.00 63.09 85 PRO A N 1
ATOM 680 C CA . PRO A 1 85 ? -47.715 -20.055 32.167 1.00 63.09 85 PRO A CA 1
ATOM 681 C C . PRO A 1 85 ? -47.915 -20.023 33.680 1.00 63.09 85 PRO A C 1
ATOM 683 O O . PRO A 1 85 ? -47.033 -20.433 34.439 1.00 63.09 85 PRO A O 1
ATOM 686 N N . GLU A 1 86 ? -49.056 -19.488 34.110 1.00 65.25 86 GLU A N 1
ATOM 687 C CA . GLU A 1 86 ? -49.442 -19.472 35.513 1.00 65.25 86 GLU A CA 1
ATOM 688 C C . GLU A 1 86 ? -49.341 -20.900 36.048 1.00 65.25 86 GLU A C 1
ATOM 690 O O . GLU A 1 86 ? -49.898 -21.844 35.475 1.00 65.25 86 GLU A O 1
ATOM 695 N N . ASN A 1 87 ? -48.534 -21.065 37.098 1.00 61.75 87 ASN A N 1
ATOM 696 C CA . ASN A 1 87 ? -48.243 -22.362 37.679 1.00 61.75 87 ASN A CA 1
ATOM 697 C C . ASN A 1 87 ? -49.576 -23.042 38.005 1.00 61.75 87 ASN A C 1
ATOM 699 O O . ASN A 1 87 ? -50.380 -22.508 38.772 1.00 61.75 87 ASN A O 1
ATOM 703 N N . ARG A 1 88 ? -49.839 -24.189 37.369 1.00 55.44 88 ARG A N 1
ATOM 704 C CA . ARG A 1 88 ? -51.090 -24.928 37.539 1.00 55.44 88 ARG A CA 1
ATOM 705 C C . ARG A 1 88 ? -51.260 -25.164 39.041 1.00 55.44 88 ARG A C 1
ATOM 707 O O . ARG A 1 88 ? -50.412 -25.813 39.647 1.00 55.44 88 ARG A O 1
ATOM 714 N N . VAL A 1 89 ? -52.350 -24.640 39.606 1.00 56.91 89 VAL A N 1
ATOM 715 C CA . VAL A 1 89 ? -52.676 -24.494 41.047 1.00 56.91 89 VAL A CA 1
ATOM 716 C C . VAL A 1 89 ? -52.471 -25.742 41.930 1.00 56.91 89 VAL A C 1
ATOM 718 O O . VAL A 1 89 ? -52.574 -25.657 43.148 1.00 56.91 89 VAL A O 1
ATOM 721 N N . ALA A 1 90 ? -52.177 -26.901 41.337 1.00 53.66 90 ALA A N 1
ATOM 722 C CA . ALA A 1 90 ? -51.911 -28.166 42.011 1.00 53.66 90 ALA A CA 1
ATOM 723 C C . ALA A 1 90 ? -50.457 -28.343 42.496 1.00 53.66 90 ALA A C 1
ATOM 725 O O . ALA A 1 90 ? -50.221 -29.151 43.391 1.00 53.66 90 ALA A O 1
ATOM 726 N N . ALA A 1 91 ? -49.483 -27.617 41.937 1.00 57.28 91 ALA A N 1
ATOM 727 C CA . ALA A 1 91 ? -48.117 -27.590 42.458 1.00 57.28 91 ALA A CA 1
ATOM 728 C C . ALA A 1 91 ? -48.006 -26.392 43.405 1.00 57.28 91 ALA A C 1
ATOM 730 O O . ALA A 1 91 ? -48.216 -25.261 42.977 1.00 57.28 91 ALA A O 1
ATOM 731 N N . GLY A 1 92 ? -47.750 -26.628 44.693 1.00 63.88 92 GLY A N 1
ATOM 732 C CA . GLY A 1 92 ? -47.661 -25.572 45.707 1.00 63.88 92 GLY A CA 1
ATOM 733 C C . GLY A 1 92 ? -46.716 -24.410 45.344 1.00 63.88 92 GLY A C 1
ATOM 734 O O . GLY A 1 92 ? -45.998 -24.436 44.347 1.00 63.88 92 GLY A O 1
ATOM 735 N N . ARG A 1 93 ? -46.723 -23.347 46.161 1.00 62.44 93 ARG A N 1
ATOM 736 C CA . ARG A 1 93 ? -45.947 -22.120 45.894 1.00 62.44 93 ARG A CA 1
ATOM 737 C C . ARG A 1 93 ? -44.451 -22.413 45.689 1.00 62.44 93 ARG A C 1
ATOM 739 O O . ARG A 1 93 ? -43.820 -23.063 46.517 1.00 62.44 93 ARG A O 1
ATOM 746 N N . ASN A 1 94 ? -43.878 -21.864 44.616 1.00 62.38 94 ASN A N 1
ATOM 747 C CA . ASN A 1 94 ? -42.445 -21.936 44.328 1.00 62.38 94 ASN A CA 1
ATOM 748 C C . ASN A 1 94 ? -41.688 -20.890 45.165 1.00 62.38 94 ASN A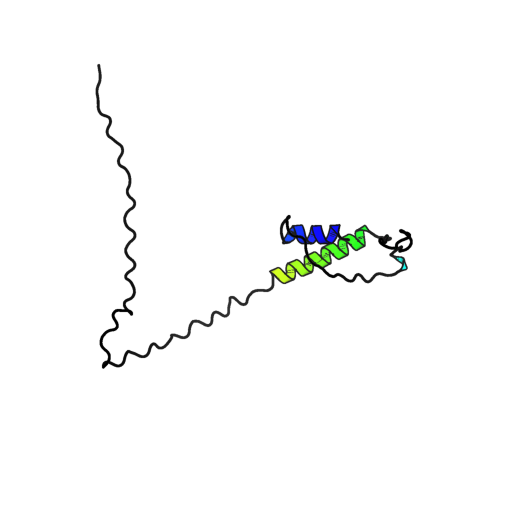 C 1
ATOM 750 O O . ASN A 1 94 ? -41.647 -19.724 44.787 1.00 62.38 94 ASN A O 1
ATOM 754 N N . HIS A 1 95 ? -41.048 -21.302 46.264 1.00 56.69 95 HIS A N 1
ATOM 755 C CA . HIS A 1 95 ? -40.201 -20.417 47.090 1.00 56.69 95 HIS A CA 1
ATOM 756 C C . HIS A 1 95 ? -38.991 -19.830 46.336 1.00 56.69 95 HIS A C 1
ATOM 758 O O . HIS A 1 95 ? -38.452 -18.808 46.734 1.00 56.69 95 HIS A O 1
ATOM 764 N N . PHE A 1 96 ? -38.559 -20.458 45.239 1.00 54.09 96 PHE A N 1
ATOM 765 C CA . PHE A 1 96 ? -37.408 -20.008 44.445 1.00 54.09 96 PHE A CA 1
ATOM 766 C C . PHE A 1 96 ? -37.738 -18.900 43.432 1.00 54.09 96 PHE A C 1
ATOM 768 O O . PHE A 1 96 ? -36.829 -18.372 42.799 1.00 54.09 96 PHE A O 1
ATOM 775 N N . ALA A 1 97 ? -39.020 -18.568 43.249 1.00 59.09 97 ALA A N 1
ATOM 776 C CA . ALA A 1 97 ? -39.469 -17.529 42.321 1.00 59.09 97 ALA A CA 1
ATOM 777 C C . ALA A 1 97 ? -39.774 -16.194 43.021 1.00 59.09 97 ALA A C 1
ATOM 779 O O . ALA A 1 97 ? -40.342 -15.295 42.400 1.00 59.09 97 ALA A O 1
ATOM 780 N N . GLU A 1 98 ? -39.433 -16.053 44.305 1.00 57.09 98 GLU A N 1
ATOM 781 C CA . GLU A 1 98 ? -39.537 -14.755 44.960 1.00 57.09 98 GLU A CA 1
ATOM 782 C C . GLU A 1 98 ? -38.475 -13.810 44.378 1.00 57.09 98 GLU A C 1
ATOM 784 O O . GLU A 1 98 ? -37.291 -14.163 44.339 1.00 57.09 98 GLU A O 1
ATOM 789 N N . PRO A 1 99 ? -38.861 -12.613 43.897 1.00 56.03 99 PRO A N 1
ATOM 790 C CA . PRO A 1 99 ? -37.883 -11.609 43.527 1.00 56.03 99 PRO A CA 1
ATOM 791 C C . PRO A 1 99 ? -37.113 -11.259 44.798 1.00 56.03 99 PRO A C 1
ATOM 793 O O . PRO A 1 99 ? -37.700 -10.757 45.755 1.00 56.03 99 PRO A O 1
ATOM 796 N N . ALA A 1 100 ? -35.811 -11.561 44.814 1.00 53.44 100 ALA A N 1
ATOM 797 C CA . ALA A 1 100 ? -34.926 -11.186 45.905 1.00 53.44 100 ALA A CA 1
ATOM 798 C C . ALA A 1 100 ? -35.125 -9.693 46.187 1.00 53.44 100 ALA A C 1
ATOM 800 O O . ALA A 1 100 ? -34.804 -8.841 45.352 1.00 53.44 100 ALA A O 1
ATOM 801 N N . VAL A 1 101 ? -35.720 -9.389 47.341 1.00 56.97 101 VAL A N 1
ATOM 802 C CA . VAL A 1 101 ? -35.838 -8.026 47.846 1.00 56.97 101 VAL A CA 1
ATOM 803 C C . VAL A 1 101 ? -34.413 -7.492 47.891 1.00 56.97 101 VAL A C 1
ATOM 805 O O . VAL A 1 101 ? -33.588 -7.999 48.646 1.00 56.97 101 VAL A O 1
ATOM 808 N N . ARG A 1 102 ? -34.091 -6.530 47.017 1.00 56.34 102 ARG A N 1
ATOM 809 C CA . ARG A 1 102 ? -32.799 -5.844 47.050 1.00 56.34 102 ARG A CA 1
ATOM 810 C C . ARG A 1 102 ? -32.664 -5.226 48.435 1.00 56.34 102 ARG A C 1
ATOM 812 O O . ARG A 1 102 ? -33.398 -4.299 48.769 1.00 56.34 102 ARG A O 1
ATOM 819 N N . GLU A 1 103 ? -31.758 -5.781 49.229 1.00 56.38 103 GLU A N 1
ATOM 820 C CA . GLU A 1 103 ? -31.408 -5.272 50.546 1.00 56.38 103 GLU A CA 1
ATOM 821 C C . GLU A 1 103 ? -31.052 -3.780 50.417 1.00 56.38 103 GLU A C 1
ATOM 823 O O . GLU A 1 103 ? -30.263 -3.416 49.533 1.00 56.38 103 GLU A O 1
ATOM 828 N N . PRO A 1 104 ? -31.646 -2.884 51.223 1.00 55.88 104 PRO A N 1
ATOM 829 C CA . PRO A 1 104 ? -31.267 -1.484 51.189 1.00 55.88 104 PRO A CA 1
ATOM 830 C C . PRO A 1 104 ? -29.805 -1.362 51.628 1.00 55.88 104 PRO A C 1
ATOM 832 O O . PRO A 1 104 ? -29.415 -1.851 52.686 1.00 55.88 104 PRO A O 1
ATOM 835 N N . VAL A 1 105 ? -29.001 -0.712 50.782 1.00 58.28 105 VAL A N 1
ATOM 836 C CA . VAL A 1 105 ? -27.596 -0.362 51.029 1.00 58.28 105 VAL A CA 1
ATOM 837 C C . VAL A 1 105 ? -27.430 0.161 52.459 1.00 58.28 105 VAL A C 1
ATOM 839 O O . VAL A 1 105 ? -27.980 1.203 52.815 1.00 58.28 105 VAL A O 1
ATOM 842 N N . ALA A 1 106 ? -26.669 -0.573 53.274 1.00 50.88 106 ALA A N 1
ATOM 843 C CA . ALA A 1 106 ? -26.339 -0.196 54.643 1.00 50.88 106 ALA A CA 1
ATOM 844 C C . ALA A 1 106 ? -25.671 1.199 54.704 1.00 50.88 106 ALA A C 1
ATOM 846 O O . ALA A 1 106 ? -24.89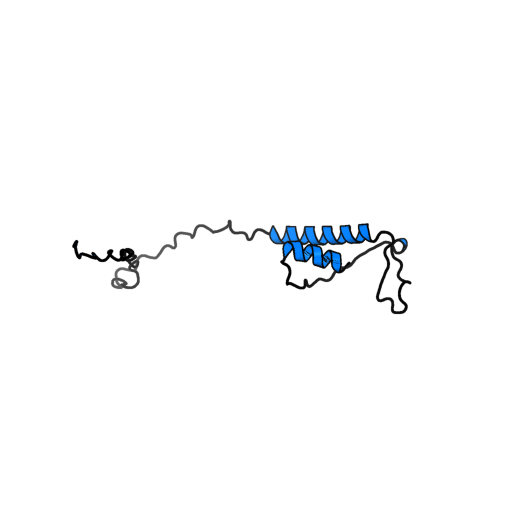4 1.556 53.809 1.00 50.88 106 ALA A O 1
ATOM 847 N N . PRO A 1 107 ? -25.934 2.001 55.754 1.00 56.25 107 PRO A N 1
ATOM 848 C CA . PRO A 1 107 ? -25.370 3.338 55.875 1.00 56.25 107 PRO A CA 1
ATOM 849 C C . PRO A 1 107 ? -23.852 3.270 56.080 1.00 56.25 107 PRO A C 1
ATOM 851 O O . PRO A 1 107 ? -23.339 2.506 56.899 1.00 56.25 107 PRO A O 1
ATOM 854 N N . ARG A 1 108 ? -23.124 4.097 55.322 1.00 50.59 108 ARG A N 1
ATOM 855 C CA . ARG A 1 108 ? -21.672 4.264 55.446 1.00 50.59 108 ARG A CA 1
ATOM 856 C C . ARG A 1 108 ? -21.335 4.798 56.839 1.00 50.59 108 ARG A C 1
ATOM 858 O O . ARG A 1 108 ? -21.800 5.865 57.227 1.00 50.59 108 ARG A O 1
ATOM 865 N N . TYR A 1 109 ? -20.503 4.058 57.562 1.00 47.69 109 TYR A N 1
ATOM 866 C CA . TYR A 1 109 ? -19.951 4.442 58.857 1.00 47.69 109 TYR A CA 1
ATOM 867 C C . TYR A 1 109 ? -19.078 5.701 58.710 1.00 47.69 109 TYR A C 1
ATOM 869 O O . TYR A 1 109 ? -18.019 5.656 58.085 1.00 47.69 109 TYR A O 1
ATOM 877 N N . THR A 1 110 ? -19.510 6.831 59.271 1.00 59.22 110 THR A N 1
ATOM 878 C CA . THR A 1 110 ? -18.661 8.016 59.470 1.00 59.22 110 THR A CA 1
ATOM 879 C C . THR A 1 110 ? -17.919 7.885 60.800 1.00 59.22 110 THR A C 1
ATOM 881 O O . THR A 1 110 ? -18.583 7.798 61.836 1.00 59.22 110 THR A O 1
ATOM 884 N N . PRO A 1 111 ? -16.574 7.890 60.830 1.00 51.47 111 PRO A N 1
ATOM 885 C CA . PRO A 1 111 ? -15.848 7.927 62.092 1.00 51.47 111 PRO A CA 1
ATOM 886 C C . PRO A 1 111 ? -16.017 9.303 62.757 1.00 51.47 111 PRO A C 1
ATOM 888 O O . PRO A 1 111 ? -15.840 10.343 62.122 1.00 51.47 111 PRO A O 1
ATOM 891 N N . ALA A 1 112 ? -16.383 9.301 64.040 1.00 54.69 112 ALA A N 1
ATOM 892 C CA . ALA A 1 112 ? -16.500 10.497 64.869 1.00 54.69 112 ALA A CA 1
ATOM 893 C C . ALA A 1 112 ? -15.112 11.103 65.172 1.00 54.69 112 ALA A C 1
ATOM 895 O O . ALA A 1 112 ? -14.167 10.347 65.419 1.00 54.69 112 ALA A O 1
ATOM 896 N N . PRO A 1 113 ? -14.956 12.440 65.210 1.00 50.56 113 PRO A N 1
ATOM 897 C CA . PRO A 1 113 ? -13.719 13.056 65.671 1.00 50.56 113 PRO A CA 1
ATOM 898 C C . PRO A 1 113 ? -13.586 12.915 67.195 1.00 50.56 113 PRO A C 1
ATOM 900 O O . PRO A 1 113 ? -14.482 13.281 67.955 1.00 50.56 113 PRO A O 1
ATOM 903 N N . ALA A 1 114 ? -12.449 12.373 67.635 1.00 49.88 114 ALA A N 1
ATOM 904 C CA . ALA A 1 114 ? -12.096 12.226 69.040 1.00 49.88 114 ALA A CA 1
ATOM 905 C C . ALA A 1 114 ? -11.975 13.600 69.723 1.00 49.88 114 ALA A C 1
ATOM 907 O O . ALA A 1 114 ? -11.187 14.453 69.313 1.00 49.88 114 ALA A O 1
ATOM 908 N N . SER A 1 115 ? -12.744 13.797 70.793 1.00 47.25 115 SER A N 1
ATOM 909 C CA . SER A 1 115 ? -12.651 14.960 71.671 1.00 47.25 115 SER A CA 1
ATOM 910 C C . SER A 1 115 ? -11.351 14.912 72.483 1.00 47.25 115 SER A C 1
ATOM 912 O O . SER A 1 115 ? -11.260 14.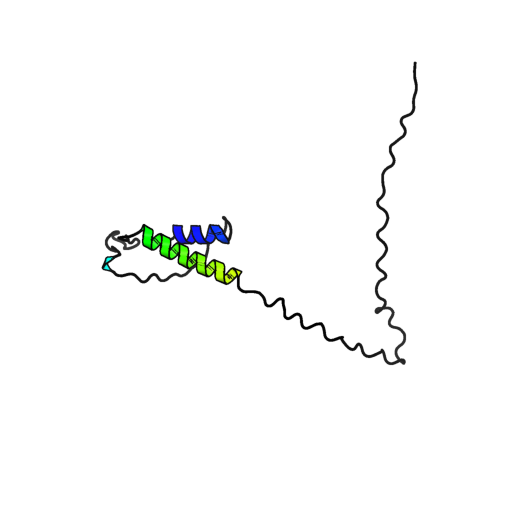208 73.490 1.00 47.25 115 SER A O 1
ATOM 914 N N . GLY A 1 116 ? -10.342 15.673 72.063 1.00 48.50 116 GLY A N 1
ATOM 915 C CA . GLY A 1 116 ? -9.176 16.002 72.881 1.00 48.50 116 GLY A CA 1
ATOM 916 C C . GLY A 1 116 ? -9.489 17.188 73.791 1.00 48.50 116 GLY A C 1
ATOM 917 O O . GLY A 1 116 ? -9.359 18.336 73.384 1.00 48.50 116 GLY A O 1
ATOM 918 N N . SER A 1 117 ? -9.920 16.907 75.018 1.00 50.44 117 SER A N 1
ATOM 919 C CA . SER A 1 117 ? -9.961 17.867 76.124 1.00 50.44 117 SER A CA 1
ATOM 920 C C . SER A 1 117 ? -8.696 17.687 76.959 1.00 50.44 117 SER A C 1
ATOM 922 O O . SER A 1 117 ? -8.417 16.557 77.362 1.00 50.44 117 SER A O 1
ATOM 924 N N . ARG A 1 118 ? -7.952 18.775 77.215 1.00 43.31 118 ARG A N 1
ATOM 925 C CA . ARG A 1 118 ? -7.329 19.122 78.514 1.00 43.31 118 ARG A CA 1
ATOM 926 C C . ARG A 1 118 ? -6.658 20.514 78.453 1.00 43.31 118 ARG A C 1
ATOM 928 O O . ARG A 1 118 ? -6.448 21.023 77.356 1.00 43.31 118 ARG A O 1
ATOM 935 N N . PRO A 1 119 ? -6.429 21.174 79.606 1.00 49.41 119 PRO A N 1
ATOM 936 C CA . PRO A 1 119 ? -6.763 22.582 79.793 1.00 49.41 119 PRO A CA 1
ATOM 937 C C . PRO A 1 119 ? -5.545 23.485 80.041 1.00 49.41 119 PRO A C 1
ATOM 939 O O . PRO A 1 119 ? -4.408 23.029 80.115 1.00 49.41 119 PRO A O 1
ATOM 942 N N . ALA A 1 120 ? -5.848 24.775 80.181 1.00 42.06 120 ALA A N 1
ATOM 943 C CA . ALA A 1 120 ? -4.949 25.884 80.462 1.00 42.06 120 ALA A CA 1
ATOM 944 C C . ALA A 1 120 ? -4.164 25.762 81.782 1.00 42.06 120 ALA A C 1
ATOM 946 O O . ALA A 1 120 ? -4.729 25.382 82.812 1.00 42.06 120 ALA A O 1
ATOM 947 N N . ALA A 1 121 ? -2.899 26.184 81.725 1.00 40.84 121 ALA A N 1
ATOM 948 C CA . ALA A 1 121 ? -2.132 26.845 82.780 1.00 40.84 121 ALA A CA 1
ATOM 949 C C . ALA A 1 121 ? -1.001 27.642 82.114 1.00 40.84 121 ALA A C 1
ATOM 951 O O . ALA A 1 121 ? -0.363 27.070 81.199 1.00 40.84 121 ALA A O 1
#

InterPro domains:
  IPR013507 DNA mismatch repair protein, S5 domain 2-like [PF01119] (1-63)
  IPR013507 DNA mismatch repair protein, S5 domain 2-like [SM01340] (1-64)
  IPR014721 Small ribosomal subunit protein uS5 domain 2-type fold, subgroup [G3DSA:3.30.230.10] (1-70)
  IPR020568 Ribosomal protein uS5 domain 2-type superfamily [SSF54211] (1-64)
  IPR038973 DNA mismatch repair protein MutL/Mlh/Pms-like [PTHR10073] (3-75)

pLDDT: mean 70.75, std 15.04, range [40.84, 91.62]

Secondary structure (DSSP, 8-state):
-HHHHHHHHHHHH-TT------------GGGEE-TT-TT----EETTHHHHHHHHHHHHHHHHHHHHT-----S----------PPPPTTSPP-GGGS-------PPP-PPPPP-------

Foldseek 3Di:
DLVLLLVLCCVQVNNPDDDDDDDDDDDDPVQKAQPPDPVSPDIDGVCPVVVSVVVNVVNNVVSVVVVPPDPCPPPPVPPPPPPPPDDDPVDDDDPVPPDPPPDPPDDDDDDDDDDDDDDDD

Radius of gyration: 34.38 Å; chains: 1; bounding box: 74×55×99 Å

Sequence (121 aa):
INHAIRQACEDKLGADQQPAFVLYLEIDPHQVDVNVHPAKHEVRFHQSRLVHDFIYQGVLSVLQQQLETPLPLDDEPQPAPRAIPENRVAAGRNHFAEPAVREPVAPRYTPAPASGSRPAA